Protein AF-A0A352PSL4-F1 (afdb_monomer_lite)

Foldseek 3Di:
DVVVVVVVVVVVVVVCVVVVVVVVPPDPPPDDDPVVVVVVPPPPPDQDQDDDDDPLLCVQVVPPHHRDGLLVAALVVVVVQLVPQCPNPNDHDDDPPVSSVVNSVVSNCRHNVNRD

Structure (mmCIF, N/CA/C/O backbone):
data_AF-A0A352PSL4-F1
#
_entry.id   AF-A0A352PSL4-F1
#
loop_
_atom_site.group_PDB
_atom_site.id
_atom_site.type_symbol
_atom_site.label_atom_id
_atom_site.label_alt_id
_atom_site.label_comp_id
_atom_site.label_asym_id
_atom_site.label_entity_id
_atom_site.label_seq_id
_atom_site.pdbx_PDB_ins_code
_atom_site.Cartn_x
_atom_site.Cartn_y
_atom_site.Cartn_z
_atom_site.occupancy
_atom_site.B_iso_or_equiv
_atom_site.auth_seq_id
_atom_site.auth_comp_id
_atom_site.auth_asym_id
_atom_site.auth_atom_id
_atom_site.pdbx_PDB_model_num
ATOM 1 N N . MET A 1 1 ? 84.814 -19.651 21.500 1.00 59.94 1 MET A N 1
ATOM 2 C CA . MET A 1 1 ? 84.151 -19.772 20.174 1.00 59.94 1 MET A CA 1
ATOM 3 C C . MET A 1 1 ? 82.776 -20.453 20.224 1.00 59.94 1 MET A C 1
ATOM 5 O O . MET A 1 1 ? 81.969 -20.165 19.350 1.00 59.94 1 MET A O 1
ATOM 9 N N . GLN A 1 2 ? 82.473 -21.280 21.237 1.00 58.25 2 GLN A N 1
ATOM 10 C CA . GLN A 1 2 ? 81.184 -21.980 21.393 1.00 58.25 2 GLN A CA 1
ATOM 11 C C . GLN A 1 2 ? 79.978 -21.031 21.563 1.00 58.25 2 GLN A C 1
ATOM 13 O O . GLN A 1 2 ? 79.013 -21.126 20.818 1.00 58.25 2 GLN A O 1
ATOM 18 N N . ALA A 1 3 ? 80.074 -20.046 22.465 1.00 60.44 3 ALA A N 1
ATOM 19 C CA . ALA A 1 3 ? 78.958 -19.154 22.806 1.00 60.44 3 ALA A CA 1
ATOM 20 C C . ALA A 1 3 ? 78.486 -18.260 21.645 1.00 60.44 3 ALA A C 1
ATOM 22 O O . ALA A 1 3 ? 77.298 -17.994 21.511 1.00 60.44 3 ALA A O 1
ATOM 23 N N . ARG A 1 4 ? 79.402 -17.842 20.759 1.00 64.62 4 ARG A N 1
ATOM 24 C CA . ARG A 1 4 ? 79.063 -17.055 19.562 1.00 64.62 4 ARG A CA 1
ATOM 25 C C . ARG A 1 4 ? 78.256 -17.883 18.562 1.00 64.62 4 ARG A C 1
ATOM 27 O O . ARG A 1 4 ? 77.263 -17.393 18.049 1.00 64.62 4 ARG A O 1
ATOM 34 N N . LYS A 1 5 ? 78.636 -19.150 18.346 1.00 59.97 5 LYS A N 1
ATOM 35 C CA . LYS A 1 5 ? 77.896 -20.087 17.482 1.00 59.97 5 LYS A CA 1
ATOM 36 C C . LYS A 1 5 ? 76.494 -20.361 18.037 1.00 59.97 5 LYS A C 1
ATOM 38 O O . LYS A 1 5 ? 75.535 -20.322 17.279 1.00 59.97 5 LYS A O 1
ATOM 43 N N . SER A 1 6 ? 76.371 -20.535 19.356 1.00 66.44 6 SER A N 1
ATOM 44 C CA . SER A 1 6 ? 75.073 -20.697 20.026 1.00 66.44 6 SER A CA 1
ATOM 45 C C . SER A 1 6 ? 74.176 -19.465 19.877 1.00 66.44 6 SER A C 1
ATOM 47 O O . SER A 1 6 ? 72.986 -19.610 19.617 1.00 66.44 6 SER A O 1
ATOM 49 N N . PHE A 1 7 ? 74.746 -18.260 19.974 1.00 73.69 7 PHE A N 1
ATOM 50 C CA . PHE A 1 7 ? 74.004 -17.013 19.772 1.00 73.69 7 PHE A CA 1
ATOM 51 C C . PHE A 1 7 ? 73.524 -16.852 18.323 1.00 73.69 7 PHE A C 1
ATOM 53 O O . PHE A 1 7 ? 72.371 -16.502 18.097 1.00 73.69 7 PHE A O 1
ATOM 60 N N . PHE A 1 8 ? 74.371 -17.167 17.338 1.00 75.81 8 PHE A N 1
ATOM 61 C CA . PHE A 1 8 ? 73.985 -17.122 15.923 1.00 75.81 8 PHE A CA 1
ATOM 62 C C . PHE A 1 8 ? 72.883 -18.132 15.582 1.00 75.81 8 PHE A C 1
ATOM 64 O O . PHE A 1 8 ? 71.944 -17.777 14.875 1.00 75.81 8 PHE A O 1
ATOM 71 N N . CYS A 1 9 ? 72.941 -19.355 16.122 1.00 75.44 9 CYS A N 1
ATOM 72 C CA . CYS A 1 9 ? 71.868 -20.334 15.936 1.00 75.44 9 CYS A CA 1
ATOM 73 C C . CYS A 1 9 ? 70.552 -19.866 16.570 1.00 75.44 9 CYS A C 1
ATOM 75 O O . CYS A 1 9 ? 69.507 -19.994 15.945 1.00 75.44 9 CYS A O 1
ATOM 77 N N . ALA A 1 10 ? 70.593 -19.279 17.771 1.00 77.69 10 ALA A N 1
ATOM 78 C CA . ALA A 1 10 ? 69.394 -18.756 18.422 1.00 77.69 10 ALA A CA 1
ATOM 79 C C . ALA A 1 10 ? 68.751 -17.611 17.618 1.00 77.69 10 ALA A C 1
ATOM 81 O O . ALA A 1 10 ? 67.539 -17.613 17.434 1.00 77.69 10 ALA A O 1
ATOM 82 N N . VAL A 1 11 ? 69.553 -16.684 17.080 1.00 80.56 11 VAL A N 1
ATOM 83 C CA . VAL A 1 11 ? 69.061 -15.564 16.255 1.00 80.56 11 VAL A CA 1
ATOM 84 C C . VAL A 1 11 ? 68.507 -16.041 14.909 1.00 80.56 11 VAL A C 1
ATOM 86 O O . VAL A 1 11 ? 67.495 -15.524 14.445 1.00 80.56 11 VAL A O 1
ATOM 89 N N . LEU A 1 12 ? 69.125 -17.046 14.283 1.00 80.00 12 LEU A N 1
ATOM 90 C CA . LEU A 1 12 ? 68.598 -17.632 13.048 1.00 80.00 12 LEU A CA 1
ATOM 91 C C . LEU A 1 12 ? 67.279 -18.371 13.291 1.00 80.00 12 LEU A C 1
ATOM 93 O O . LEU A 1 12 ? 66.349 -18.226 12.505 1.00 80.00 12 LEU A O 1
ATOM 97 N N . LEU A 1 13 ? 67.168 -19.118 14.391 1.00 78.50 13 LEU A N 1
ATOM 98 C CA . LEU A 1 13 ? 65.942 -19.838 14.734 1.00 78.50 13 LEU A CA 1
ATOM 99 C C . LEU A 1 13 ? 64.783 -18.888 15.056 1.00 78.50 13 LEU A C 1
ATOM 101 O O . LEU A 1 13 ? 63.661 -19.144 14.627 1.00 78.50 13 LEU A O 1
ATOM 105 N N . THR A 1 14 ? 65.038 -17.770 15.742 1.00 74.56 14 THR A N 1
ATOM 106 C CA . THR A 1 14 ? 63.999 -16.759 15.990 1.00 74.56 14 THR A CA 1
ATOM 107 C C . THR A 1 14 ? 63.623 -15.998 14.722 1.00 74.56 14 THR A C 1
ATOM 109 O O . THR A 1 14 ? 62.438 -15.788 14.484 1.00 74.56 14 THR A O 1
ATOM 112 N N . ALA A 1 15 ? 64.585 -15.647 13.863 1.00 75.25 15 ALA A N 1
ATOM 113 C CA . ALA A 1 15 ? 64.299 -15.006 12.578 1.00 75.25 15 ALA A CA 1
ATOM 114 C C . ALA A 1 15 ? 63.440 -15.902 11.668 1.00 75.25 15 ALA A C 1
ATOM 116 O O . ALA A 1 15 ? 62.485 -15.430 11.053 1.00 75.25 15 ALA A O 1
ATOM 117 N N . VAL A 1 16 ? 63.726 -17.206 11.637 1.00 75.06 16 VAL A N 1
ATOM 118 C CA . VAL A 1 16 ? 62.932 -18.194 10.896 1.00 75.06 16 VAL A CA 1
ATOM 119 C C . VAL A 1 16 ? 61.537 -18.354 11.514 1.00 75.06 16 VAL A C 1
ATOM 121 O O . VAL A 1 16 ? 60.550 -18.319 10.786 1.00 75.06 16 VAL A O 1
ATOM 124 N N . ALA A 1 17 ? 61.417 -18.427 12.844 1.00 72.31 17 ALA A N 1
ATOM 125 C CA . ALA A 1 17 ? 60.119 -18.512 13.522 1.00 72.31 17 ALA A CA 1
ATOM 126 C C . ALA A 1 17 ? 59.226 -17.272 13.308 1.00 72.31 17 ALA A C 1
ATOM 128 O O . ALA A 1 17 ? 58.005 -17.400 13.333 1.00 72.31 17 ALA A O 1
ATOM 129 N N . ILE A 1 18 ? 59.812 -16.092 13.072 1.00 71.75 18 ILE A N 1
ATOM 130 C CA . ILE A 1 18 ? 59.078 -14.851 12.767 1.00 71.75 18 ILE A CA 1
ATOM 131 C C . ILE A 1 18 ? 58.710 -14.758 11.275 1.00 71.75 18 ILE A C 1
ATOM 133 O O . ILE A 1 18 ? 57.654 -14.226 10.941 1.00 71.75 18 ILE A O 1
ATOM 137 N N . ALA A 1 19 ? 59.538 -15.293 10.371 1.00 65.44 19 ALA A N 1
ATOM 138 C CA . ALA A 1 19 ? 59.291 -15.253 8.925 1.00 65.44 19 ALA A CA 1
ATOM 139 C C . ALA A 1 19 ? 58.334 -16.350 8.417 1.00 65.44 19 ALA A C 1
ATOM 141 O O . ALA A 1 19 ? 57.706 -16.188 7.375 1.00 65.44 19 ALA A O 1
ATOM 142 N N . ILE A 1 20 ? 58.201 -17.477 9.123 1.00 63.97 20 ILE A N 1
ATOM 143 C CA . ILE A 1 20 ? 57.313 -18.574 8.699 1.00 63.97 20 ILE A CA 1
ATOM 144 C C . ILE A 1 20 ? 55.819 -18.193 8.752 1.00 63.97 20 ILE A C 1
ATOM 146 O O . ILE A 1 20 ? 55.116 -18.486 7.784 1.00 63.97 20 ILE A O 1
ATOM 150 N N . PRO A 1 21 ? 55.300 -17.521 9.803 1.00 61.38 21 PRO A N 1
ATOM 151 C CA . PRO A 1 21 ? 53.896 -17.124 9.847 1.00 61.38 21 PRO A CA 1
ATOM 152 C C . PRO A 1 21 ? 53.502 -16.224 8.672 1.00 61.38 21 PRO A C 1
ATOM 154 O O . PRO A 1 21 ? 52.454 -16.437 8.077 1.00 61.38 21 PRO A O 1
ATOM 157 N N . THR A 1 22 ? 54.347 -15.266 8.272 1.00 59.84 22 THR A N 1
ATOM 158 C CA . THR A 1 22 ? 54.020 -14.345 7.167 1.00 59.84 22 THR A CA 1
ATOM 159 C C . THR A 1 22 ? 53.928 -15.043 5.809 1.00 59.84 22 THR A C 1
ATOM 161 O O . THR A 1 22 ? 53.159 -14.597 4.964 1.00 59.84 22 THR A O 1
ATOM 164 N N . LEU A 1 23 ? 54.643 -16.155 5.606 1.00 60.25 23 LEU A N 1
ATOM 165 C CA . LEU A 1 23 ? 54.509 -16.988 4.405 1.00 60.25 23 LEU A CA 1
ATOM 166 C C . LEU A 1 23 ? 53.281 -17.909 4.457 1.00 60.25 23 LEU A C 1
ATOM 168 O O . LEU A 1 23 ? 52.692 -18.181 3.417 1.00 60.25 23 LEU A O 1
ATOM 172 N N . LEU A 1 24 ? 52.872 -18.369 5.646 1.00 59.69 24 LEU A N 1
ATOM 173 C CA . LEU A 1 24 ? 51.655 -19.177 5.816 1.00 59.69 24 LEU A CA 1
ATOM 174 C C . LEU A 1 24 ? 50.364 -18.350 5.713 1.00 59.69 24 LEU A C 1
ATOM 176 O O . LEU A 1 24 ? 49.330 -18.898 5.347 1.00 59.69 24 LEU A O 1
ATOM 180 N N . PHE A 1 25 ? 50.415 -17.046 6.003 1.00 58.09 25 PHE A N 1
ATOM 181 C CA . PHE A 1 25 ? 49.280 -16.124 5.850 1.00 58.09 25 PHE A CA 1
ATOM 182 C C . PHE A 1 25 ? 49.213 -15.444 4.471 1.00 58.09 25 PHE A C 1
ATOM 184 O O . PHE A 1 25 ? 48.432 -14.510 4.290 1.00 58.09 25 PHE A O 1
ATOM 191 N N . ALA A 1 26 ? 49.99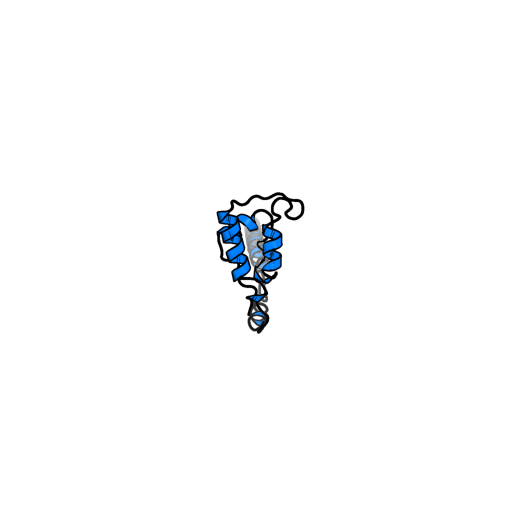5 -15.899 3.485 1.00 57.06 26 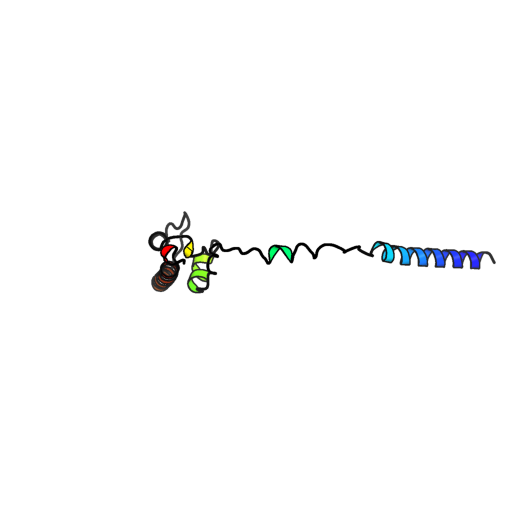ALA A N 1
ATOM 192 C CA . ALA A 1 26 ? 49.761 -15.540 2.089 1.00 57.06 26 ALA A CA 1
ATOM 193 C C . ALA A 1 26 ? 48.531 -16.310 1.577 1.00 57.06 26 ALA A C 1
ATOM 195 O O . ALA A 1 26 ? 48.645 -17.351 0.934 1.00 57.06 26 ALA A O 1
ATOM 196 N N . ASP A 1 27 ? 47.350 -15.810 1.937 1.00 59.00 27 ASP A N 1
ATOM 197 C CA . ASP A 1 27 ? 46.058 -16.330 1.504 1.00 59.00 27 ASP A CA 1
ATOM 198 C C . ASP A 1 27 ? 45.973 -16.261 -0.030 1.00 59.00 27 ASP A C 1
ATOM 200 O O . ASP A 1 27 ? 46.089 -15.190 -0.635 1.00 59.00 27 ASP A O 1
ATOM 204 N N . HIS A 1 28 ? 45.816 -17.414 -0.679 1.00 59.94 28 HIS A N 1
ATOM 205 C CA . HIS A 1 28 ? 45.580 -17.498 -2.117 1.00 59.94 28 HIS A CA 1
ATOM 206 C C . HIS A 1 28 ? 44.095 -17.212 -2.386 1.00 59.94 28 HIS A C 1
ATOM 208 O O . HIS A 1 28 ? 43.321 -18.100 -2.734 1.00 59.94 28 HIS A O 1
ATOM 214 N N . GLU A 1 29 ? 43.683 -15.955 -2.219 1.00 58.16 29 GLU A N 1
ATOM 215 C CA . GLU A 1 29 ? 42.374 -15.457 -2.661 1.00 58.16 29 GLU A CA 1
ATOM 216 C C . GLU A 1 29 ? 42.421 -15.166 -4.172 1.00 58.16 29 GLU A C 1
ATOM 218 O O . GLU A 1 29 ? 42.251 -14.038 -4.634 1.00 58.16 29 GLU A O 1
ATOM 223 N N . GLU A 1 30 ? 42.673 -16.199 -4.978 1.00 59.66 30 GLU A N 1
ATOM 224 C CA . GLU A 1 30 ? 42.493 -16.133 -6.425 1.00 59.66 30 GLU A CA 1
ATOM 225 C C . GLU A 1 30 ? 41.317 -17.028 -6.824 1.00 59.66 30 GLU A C 1
ATOM 227 O O . GLU A 1 30 ? 41.403 -18.252 -6.851 1.00 59.66 30 GLU A O 1
ATOM 232 N N . GLY A 1 31 ? 40.183 -16.397 -7.146 1.00 57.09 31 GLY A N 1
ATOM 233 C CA . GLY A 1 31 ? 39.129 -17.073 -7.906 1.00 57.09 31 GLY A CA 1
ATOM 234 C C . GLY A 1 31 ? 37.700 -16.965 -7.386 1.00 57.09 31 GLY A C 1
ATOM 235 O O . GLY A 1 31 ? 36.971 -17.947 -7.440 1.00 57.09 31 GLY A O 1
ATOM 236 N N . ARG A 1 32 ? 37.221 -15.783 -6.979 1.00 57.72 32 ARG A N 1
ATOM 237 C CA . ARG A 1 32 ? 35.767 -15.534 -6.846 1.00 57.72 32 ARG A CA 1
ATOM 238 C C . ARG A 1 3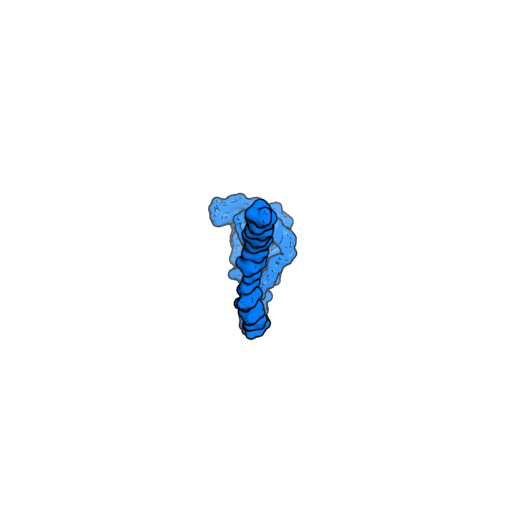2 ? 35.332 -14.190 -7.427 1.00 57.72 32 ARG A C 1
ATOM 240 O O . ARG A 1 32 ? 34.609 -13.438 -6.790 1.00 57.72 32 ARG A O 1
ATOM 247 N N . ASN A 1 33 ? 35.735 -13.879 -8.662 1.00 54.91 33 ASN A N 1
ATOM 248 C CA . ASN A 1 33 ? 35.202 -12.692 -9.355 1.00 54.91 33 ASN A CA 1
ATOM 249 C C . ASN A 1 33 ? 34.561 -12.957 -10.731 1.00 54.91 33 ASN A C 1
ATOM 251 O O . ASN A 1 33 ? 33.964 -12.062 -11.311 1.00 54.91 33 ASN A O 1
ATOM 255 N N . ARG A 1 34 ? 34.582 -14.190 -11.260 1.00 52.56 34 ARG A N 1
ATOM 256 C CA . ARG A 1 34 ? 33.918 -14.476 -12.553 1.00 52.56 34 ARG A CA 1
ATOM 257 C C . ARG A 1 34 ? 32.430 -14.816 -12.447 1.00 52.56 34 ARG A C 1
ATOM 259 O O . ARG A 1 34 ? 31.720 -14.721 -13.442 1.00 52.56 34 ARG A O 1
ATOM 266 N N . GLN A 1 35 ? 31.931 -15.185 -11.266 1.00 54.88 35 GLN A N 1
ATOM 267 C CA . GLN A 1 35 ? 30.520 -15.562 -11.114 1.00 54.88 35 GLN A CA 1
ATOM 268 C C . GLN A 1 35 ? 29.585 -14.347 -11.014 1.00 54.88 35 GLN A C 1
ATOM 270 O O . GLN A 1 35 ? 28.414 -14.451 -11.364 1.00 54.88 35 GLN A O 1
ATOM 275 N N . ARG A 1 36 ? 30.091 -13.172 -10.614 1.00 52.44 36 ARG A N 1
ATOM 276 C CA . ARG A 1 36 ? 29.256 -11.976 -10.419 1.00 52.44 36 ARG A CA 1
ATOM 277 C C . ARG A 1 36 ? 28.859 -11.284 -11.727 1.00 52.44 36 ARG A C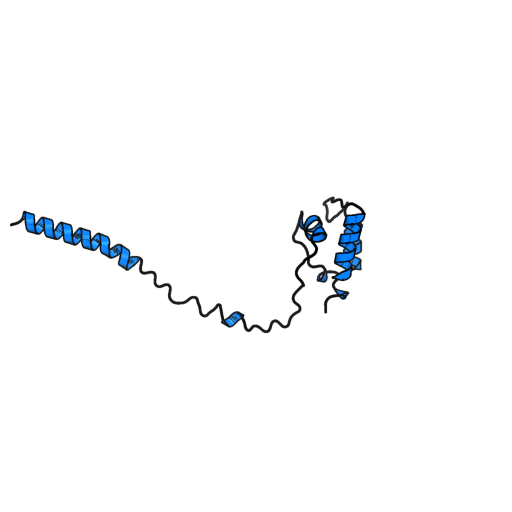 1
ATOM 279 O O . ARG A 1 36 ? 27.813 -10.647 -11.776 1.00 52.44 36 ARG A O 1
ATOM 286 N N . GLU A 1 37 ? 29.638 -11.445 -12.796 1.00 52.03 37 GLU A N 1
ATOM 287 C CA . GLU A 1 37 ? 29.353 -10.785 -14.080 1.00 52.03 37 GLU A CA 1
ATOM 288 C C . GLU A 1 37 ? 28.402 -11.582 -14.985 1.00 52.03 37 GLU A C 1
ATOM 290 O O . GLU A 1 37 ? 27.695 -10.993 -15.800 1.00 52.03 37 GLU A O 1
ATOM 295 N N . ARG A 1 38 ? 28.296 -12.909 -14.808 1.00 48.69 38 ARG A N 1
ATOM 296 C CA . ARG A 1 38 ? 27.397 -13.751 -15.623 1.00 48.69 38 ARG A CA 1
ATOM 297 C C . ARG A 1 38 ? 25.910 -13.600 -15.294 1.00 48.69 38 ARG A C 1
ATOM 299 O O . ARG A 1 38 ? 25.089 -13.913 -16.146 1.00 48.69 38 ARG A O 1
ATOM 306 N N . HIS A 1 39 ? 25.552 -13.093 -14.115 1.00 51.56 39 HIS A N 1
ATOM 307 C CA . HIS A 1 39 ? 24.147 -12.872 -13.741 1.00 51.56 39 HIS A CA 1
ATOM 308 C C . HIS A 1 39 ? 23.603 -11.494 -14.144 1.00 51.56 39 HIS A C 1
ATOM 310 O O . HIS A 1 39 ? 22.423 -11.230 -13.946 1.00 51.56 39 HIS A O 1
ATOM 316 N N . ARG A 1 40 ? 24.427 -10.609 -14.723 1.00 51.75 40 ARG A N 1
ATOM 317 C CA . ARG A 1 40 ? 23.986 -9.262 -15.126 1.00 51.75 40 ARG A CA 1
ATOM 318 C C . ARG A 1 40 ? 23.312 -9.222 -16.501 1.00 51.75 40 ARG A C 1
ATOM 320 O O . ARG A 1 40 ? 22.695 -8.223 -16.838 1.00 51.75 40 ARG A O 1
ATOM 327 N N . ASN A 1 41 ? 23.427 -10.299 -17.275 1.00 49.16 41 ASN A N 1
ATOM 328 C CA . ASN A 1 41 ? 22.770 -10.450 -18.571 1.00 49.16 41 ASN A CA 1
ATOM 329 C C . ASN A 1 41 ? 21.735 -11.579 -18.522 1.00 49.16 41 ASN A C 1
ATOM 331 O O . ASN A 1 41 ? 21.703 -12.473 -19.364 1.00 49.16 41 ASN A O 1
ATOM 335 N N . SER A 1 42 ? 20.950 -11.583 -17.450 1.00 55.62 42 SER A N 1
ATOM 336 C CA . SER A 1 42 ? 19.652 -12.227 -17.468 1.00 55.62 42 SER A CA 1
ATOM 337 C C . SER A 1 42 ? 18.665 -11.142 -17.866 1.00 55.62 42 SER A C 1
ATOM 339 O O . SER A 1 42 ? 18.318 -10.289 -17.051 1.00 55.62 42 SER A O 1
ATOM 341 N N . ASP A 1 43 ? 18.281 -11.143 -19.140 1.00 58.47 43 ASP A N 1
ATOM 342 C CA . ASP A 1 43 ? 17.054 -10.523 -19.635 1.00 58.47 43 ASP A CA 1
ATOM 343 C C . ASP A 1 43 ? 15.865 -11.131 -18.855 1.00 58.47 43 ASP A C 1
ATOM 345 O O . ASP A 1 43 ? 15.140 -12.007 -19.331 1.00 58.47 43 ASP A O 1
ATOM 349 N N . HIS A 1 44 ? 15.678 -10.713 -17.599 1.00 56.81 44 HIS A N 1
ATOM 350 C CA . HIS A 1 44 ? 14.487 -10.993 -16.808 1.00 56.81 44 HIS A CA 1
ATOM 351 C C . HIS A 1 44 ? 13.371 -10.094 -17.319 1.00 56.81 44 HIS A C 1
ATOM 353 O O . HIS A 1 44 ? 12.957 -9.127 -16.694 1.00 56.81 44 HIS A O 1
ATOM 359 N N . ARG A 1 45 ? 12.866 -10.428 -18.502 1.00 57.22 45 ARG A N 1
ATOM 360 C CA . ARG A 1 45 ? 11.619 -9.879 -19.011 1.00 57.22 45 ARG A CA 1
ATOM 361 C C . ARG A 1 45 ? 10.450 -10.568 -18.300 1.00 57.22 45 ARG A C 1
ATOM 363 O O . ARG A 1 45 ? 9.714 -11.356 -18.886 1.00 57.22 45 ARG A O 1
ATOM 370 N N . SER A 1 46 ? 10.325 -10.332 -17.002 1.00 57.25 46 SER A N 1
ATOM 371 C CA . SER A 1 46 ? 9.212 -10.778 -16.164 1.00 57.25 46 SER A CA 1
ATOM 372 C C . SER A 1 46 ? 8.892 -9.645 -15.210 1.00 57.25 46 SER A C 1
ATOM 374 O O . SER A 1 46 ? 9.808 -9.096 -14.617 1.00 57.25 46 SER A O 1
ATOM 376 N N . GLY A 1 47 ? 7.620 -9.251 -15.156 1.00 66.62 47 GLY A N 1
ATOM 377 C CA . GLY A 1 47 ? 7.160 -8.046 -14.473 1.00 66.62 47 GLY A CA 1
ATOM 378 C C . GLY A 1 47 ? 7.694 -7.941 -13.051 1.00 66.62 47 GLY A C 1
ATOM 379 O O . GLY A 1 47 ? 7.252 -8.663 -12.157 1.00 66.62 47 GLY A O 1
ATOM 380 N N . ASP A 1 48 ? 8.653 -7.040 -12.867 1.00 80.31 48 ASP A N 1
ATOM 381 C CA . ASP A 1 48 ? 9.139 -6.669 -11.551 1.00 80.31 48 ASP A CA 1
ATOM 382 C C . ASP A 1 48 ? 8.036 -5.888 -10.840 1.00 80.31 48 ASP A C 1
ATOM 384 O O . ASP A 1 48 ? 7.478 -4.932 -11.387 1.00 80.31 48 ASP A O 1
ATOM 388 N N . LEU A 1 49 ? 7.729 -6.291 -9.608 1.00 88.75 49 LEU A N 1
ATOM 389 C CA . LEU A 1 49 ? 6.814 -5.535 -8.764 1.00 88.75 49 LEU A CA 1
ATOM 390 C C . LEU A 1 49 ? 7.423 -4.164 -8.462 1.00 88.75 49 LEU A C 1
ATOM 392 O O . LEU A 1 49 ? 8.600 -4.046 -8.101 1.00 88.75 49 LEU A O 1
ATOM 396 N N . LYS A 1 50 ? 6.607 -3.119 -8.561 1.00 91.00 50 LYS A N 1
ATOM 397 C CA . LYS A 1 50 ? 7.009 -1.752 -8.254 1.00 91.00 50 LYS A CA 1
AT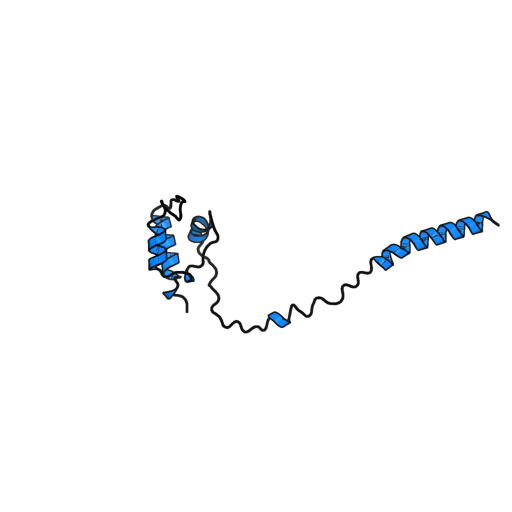OM 398 C C . LYS A 1 50 ? 7.357 -1.645 -6.767 1.00 91.00 50 LYS A C 1
ATOM 400 O O . LYS A 1 50 ? 6.613 -2.141 -5.913 1.00 91.00 50 LYS A O 1
ATOM 405 N N . PRO A 1 51 ? 8.468 -0.972 -6.417 1.00 92.31 51 PRO A N 1
ATOM 406 C CA . PRO A 1 51 ? 8.776 -0.684 -5.028 1.00 92.31 51 PRO A CA 1
ATOM 407 C C . PRO A 1 51 ? 7.644 0.102 -4.371 1.00 92.31 51 PRO A C 1
ATOM 409 O O . PRO A 1 51 ? 7.098 1.040 -4.950 1.00 92.31 51 PRO A O 1
ATOM 412 N N . VAL A 1 52 ? 7.338 -0.238 -3.123 1.00 94.94 52 VAL A N 1
ATOM 413 C CA . VAL A 1 52 ? 6.422 0.557 -2.309 1.00 94.94 52 VAL A CA 1
ATOM 414 C C . VAL A 1 52 ? 7.079 1.909 -2.021 1.00 94.94 52 VAL A C 1
ATOM 416 O O . VAL A 1 52 ? 8.203 1.960 -1.511 1.00 94.94 52 VAL A O 1
ATOM 419 N N . THR A 1 53 ? 6.398 3.014 -2.325 1.00 93.81 53 THR A N 1
ATOM 420 C CA . THR A 1 53 ? 6.929 4.382 -2.158 1.00 93.81 53 THR A CA 1
ATOM 421 C C . THR A 1 53 ? 6.097 5.262 -1.236 1.00 93.81 53 THR A C 1
ATOM 423 O O . THR A 1 53 ? 6.647 6.224 -0.709 1.00 93.81 53 THR A O 1
ATOM 426 N N . ASP A 1 54 ? 4.823 4.938 -1.010 1.00 97.44 54 ASP A N 1
ATOM 427 C CA . ASP A 1 54 ? 3.936 5.765 -0.192 1.00 97.44 54 ASP A CA 1
ATOM 428 C C . ASP A 1 54 ? 4.317 5.705 1.300 1.00 97.44 54 ASP A C 1
ATOM 430 O O . ASP A 1 54 ? 4.413 4.606 1.859 1.00 97.44 54 ASP A O 1
ATOM 434 N N . PRO A 1 55 ? 4.592 6.853 1.947 1.00 96.62 55 PRO A N 1
ATOM 435 C CA . PRO A 1 55 ? 5.060 6.880 3.327 1.00 96.62 55 PRO A CA 1
ATOM 436 C C . PRO A 1 55 ? 3.975 6.453 4.320 1.00 96.62 55 PRO A C 1
ATOM 438 O O . PRO A 1 55 ? 4.285 5.684 5.226 1.00 96.62 55 PRO A O 1
ATOM 441 N N . GLY A 1 56 ? 2.719 6.868 4.122 1.00 95.75 56 GLY A N 1
ATOM 442 C CA . GLY A 1 56 ? 1.616 6.512 5.021 1.00 95.75 56 GLY A CA 1
ATOM 443 C C . GLY A 1 56 ? 1.330 5.011 4.999 1.00 95.75 56 GLY A C 1
ATOM 444 O O . GLY A 1 56 ? 1.222 4.366 6.039 1.00 95.75 56 GLY A O 1
ATOM 445 N N . TYR A 1 57 ? 1.316 4.405 3.814 1.00 97.31 57 TYR A N 1
ATOM 446 C CA . TYR A 1 57 ? 1.200 2.960 3.668 1.00 97.31 57 TYR A CA 1
ATOM 447 C C . TYR A 1 57 ? 2.375 2.213 4.311 1.00 97.31 57 TYR A C 1
ATOM 449 O O . TYR A 1 57 ? 2.171 1.180 4.950 1.00 97.31 57 TYR A O 1
ATOM 457 N N . LYS A 1 58 ? 3.606 2.726 4.176 1.00 96.88 58 LYS A N 1
ATOM 458 C CA . LYS A 1 58 ? 4.778 2.133 4.837 1.00 96.88 58 LYS A CA 1
ATOM 459 C C . LYS A 1 58 ? 4.644 2.141 6.350 1.00 96.88 58 LYS A C 1
ATOM 461 O O . LYS A 1 58 ? 4.848 1.102 6.971 1.00 96.88 58 LYS A O 1
ATOM 466 N N . GLU A 1 59 ? 4.299 3.295 6.905 1.00 95.06 59 GLU A N 1
ATOM 467 C CA . GLU A 1 59 ? 4.169 3.511 8.341 1.00 95.06 59 GLU A CA 1
ATOM 468 C C . GLU A 1 59 ? 3.067 2.639 8.946 1.00 95.06 59 GLU A C 1
ATOM 470 O O . GLU A 1 59 ? 3.321 1.887 9.885 1.00 95.06 59 GLU A O 1
ATOM 475 N N . HIS A 1 60 ? 1.865 2.670 8.371 1.00 94.25 60 HIS A N 1
ATOM 476 C CA . HIS A 1 60 ? 0.716 1.980 8.951 1.00 94.25 60 HIS A CA 1
ATOM 477 C C . HIS A 1 60 ? 0.689 0.483 8.634 1.00 94.25 60 HIS A C 1
ATOM 479 O O . HIS A 1 60 ? 0.449 -0.334 9.519 1.00 94.25 60 HIS A O 1
ATOM 485 N N . CYS A 1 61 ? 0.955 0.088 7.386 1.00 95.31 61 CYS A N 1
ATOM 486 C CA . CYS A 1 61 ? 0.829 -1.311 6.959 1.00 95.31 61 CYS A CA 1
ATOM 487 C C . CYS A 1 61 ? 2.135 -2.112 7.085 1.00 95.31 61 CYS A C 1
ATOM 489 O O . CYS A 1 61 ? 2.144 -3.307 6.794 1.00 95.31 61 CYS A O 1
ATOM 491 N N . GLY A 1 62 ? 3.232 -1.467 7.497 1.00 93.56 62 GLY A N 1
ATOM 492 C CA . GLY A 1 62 ? 4.534 -2.096 7.751 1.00 93.56 62 GLY A CA 1
ATOM 493 C C . GLY A 1 62 ? 4.822 -2.360 9.228 1.00 93.56 62 GLY A C 1
ATOM 494 O O . GLY A 1 62 ? 5.888 -2.870 9.562 1.00 93.56 62 GLY A O 1
ATOM 495 N N . ALA A 1 63 ? 3.895 -2.007 10.121 1.00 91.31 63 ALA A N 1
ATOM 496 C CA . ALA A 1 63 ? 4.102 -2.089 11.565 1.00 91.31 63 ALA A CA 1
ATOM 497 C C . ALA A 1 63 ? 4.181 -3.535 12.094 1.00 91.31 63 ALA A C 1
ATOM 499 O O . ALA A 1 63 ? 4.860 -3.789 13.088 1.00 91.31 63 ALA A O 1
ATOM 500 N N . CYS A 1 64 ? 3.503 -4.485 11.438 1.00 92.94 64 CYS A N 1
ATOM 501 C CA . CYS A 1 64 ? 3.392 -5.872 11.915 1.00 92.94 64 CYS A CA 1
ATOM 502 C C . CYS A 1 64 ? 3.996 -6.912 10.962 1.00 92.94 64 CYS A C 1
ATOM 504 O O . CYS A 1 64 ? 4.437 -7.972 11.400 1.00 92.94 64 CYS A O 1
ATOM 506 N N . HIS A 1 65 ? 4.018 -6.636 9.661 1.00 94.75 65 HIS A N 1
ATOM 507 C CA . HIS A 1 65 ? 4.553 -7.532 8.642 1.00 94.75 65 HIS A CA 1
ATOM 508 C C . HIS A 1 65 ? 5.189 -6.723 7.513 1.00 94.75 65 HIS A C 1
ATOM 510 O O . HIS A 1 65 ? 5.107 -5.499 7.471 1.00 94.75 65 HIS A O 1
ATOM 516 N N . PHE A 1 66 ? 5.812 -7.421 6.566 1.00 94.38 66 PHE A N 1
ATOM 517 C CA . PHE A 1 66 ? 6.347 -6.795 5.364 1.00 94.38 66 PHE A CA 1
ATOM 518 C C . PHE A 1 66 ? 5.263 -6.019 4.598 1.00 94.38 66 PHE A C 1
ATOM 520 O O . PHE A 1 66 ? 4.127 -6.481 4.481 1.00 94.38 66 PHE A O 1
ATOM 527 N N . ASN A 1 67 ? 5.612 -4.859 4.040 1.00 93.94 67 ASN A N 1
ATOM 528 C CA . ASN A 1 67 ? 4.707 -4.084 3.194 1.00 93.94 67 ASN A CA 1
ATOM 529 C C . ASN A 1 67 ? 4.498 -4.790 1.855 1.00 93.94 67 ASN A C 1
ATOM 531 O O . ASN A 1 67 ? 5.320 -4.680 0.943 1.00 93.94 67 ASN A O 1
ATOM 535 N N . TYR A 1 68 ? 3.389 -5.512 1.744 1.00 96.06 68 TYR A N 1
ATOM 536 C CA . TYR A 1 68 ? 3.008 -6.192 0.515 1.00 96.06 68 TYR A CA 1
ATOM 537 C C . TYR A 1 68 ? 2.865 -5.206 -0.649 1.00 96.06 68 TYR A C 1
ATOM 539 O O . TYR A 1 68 ? 2.327 -4.111 -0.508 1.00 96.06 68 TYR A O 1
ATOM 547 N N . GLN A 1 69 ? 3.346 -5.592 -1.826 1.00 96.38 69 GLN A N 1
ATOM 548 C CA . GLN A 1 69 ? 3.220 -4.755 -3.010 1.00 96.38 69 GLN A CA 1
ATOM 549 C C . GLN A 1 69 ? 1.740 -4.654 -3.414 1.00 96.38 69 GLN A C 1
ATOM 551 O O . GLN A 1 69 ? 1.064 -5.685 -3.491 1.00 96.38 69 GLN A O 1
ATOM 556 N N . PRO A 1 70 ? 1.224 -3.446 -3.710 1.00 97.06 70 PRO A N 1
ATOM 557 C CA . PRO A 1 70 ? -0.175 -3.266 -4.101 1.00 97.06 70 PRO A CA 1
ATOM 558 C C . PRO A 1 70 ? -0.592 -4.125 -5.307 1.00 97.06 70 PRO A C 1
ATOM 560 O O . PRO A 1 70 ? -1.723 -4.605 -5.365 1.00 97.06 70 PRO A O 1
ATOM 563 N N . GLU A 1 71 ? 0.347 -4.402 -6.215 1.00 96.69 71 GLU A N 1
ATOM 564 C CA . GLU A 1 71 ? 0.151 -5.198 -7.434 1.00 96.69 71 GLU A CA 1
ATOM 565 C C . GLU A 1 71 ? -0.149 -6.685 -7.164 1.00 96.69 71 GLU A C 1
ATOM 567 O O . GLU A 1 71 ? -0.536 -7.410 -8.077 1.00 96.69 71 GLU A O 1
ATOM 572 N N . LEU A 1 72 ? -0.013 -7.157 -5.919 1.00 96.50 72 LEU A N 1
ATOM 573 C CA . LEU A 1 72 ? -0.267 -8.553 -5.549 1.00 96.50 72 LEU A CA 1
ATOM 574 C C . LEU A 1 72 ? -1.755 -8.899 -5.436 1.00 96.50 72 LEU A C 1
ATOM 576 O O . LEU A 1 72 ? -2.114 -10.076 -5.481 1.00 96.50 72 LEU A O 1
ATOM 580 N N . LEU A 1 73 ? -2.626 -7.901 -5.263 1.00 97.62 73 LEU A N 1
ATOM 581 C CA . LEU A 1 73 ? -4.063 -8.108 -5.101 1.00 97.62 73 LEU A CA 1
ATOM 582 C C . LEU A 1 73 ? -4.869 -7.073 -5.895 1.00 97.62 73 LEU A C 1
ATOM 584 O O . LEU A 1 73 ? -4.416 -5.943 -6.092 1.00 97.62 73 LEU A O 1
ATOM 588 N N . PRO A 1 74 ? -6.093 -7.424 -6.328 1.00 98.06 74 PRO A N 1
ATOM 589 C CA . PRO A 1 74 ? -6.968 -6.468 -6.983 1.00 98.06 74 PRO A CA 1
ATOM 590 C C . PRO A 1 74 ? -7.580 -5.472 -5.991 1.00 98.06 74 PRO A C 1
ATOM 592 O O . PRO A 1 74 ? -7.758 -5.801 -4.813 1.00 98.06 74 PRO A O 1
ATOM 595 N N . SER A 1 75 ? -8.008 -4.297 -6.467 1.00 98.38 75 SER A N 1
ATOM 596 C CA . SER A 1 75 ? -8.539 -3.203 -5.622 1.00 98.38 75 SER A CA 1
ATOM 597 C C . SER A 1 75 ? -9.641 -3.672 -4.669 1.00 98.38 75 SER A C 1
ATOM 599 O O . SER A 1 75 ? -9.661 -3.330 -3.488 1.00 98.38 75 SER A O 1
ATOM 601 N N . ARG A 1 76 ? -10.541 -4.541 -5.153 1.00 98.12 76 ARG A N 1
ATOM 602 C CA . ARG A 1 76 ? -11.642 -5.095 -4.345 1.00 98.12 76 ARG A CA 1
ATOM 603 C C . ARG A 1 76 ? -11.163 -5.871 -3.114 1.00 98.12 76 ARG A C 1
ATOM 605 O O . ARG A 1 76 ? -11.840 -5.859 -2.089 1.00 98.12 76 ARG A O 1
ATOM 612 N N . SER A 1 77 ? -10.030 -6.565 -3.224 1.00 98.25 77 SER A N 1
ATOM 613 C CA . SER A 1 77 ? -9.468 -7.354 -2.130 1.00 98.25 77 SER A CA 1
ATOM 614 C C . SER A 1 77 ? -8.851 -6.431 -1.088 1.00 98.25 77 SER A C 1
ATOM 616 O O . SER A 1 77 ? -9.139 -6.588 0.095 1.00 98.25 77 SER A O 1
ATOM 618 N N . TRP A 1 78 ? -8.101 -5.415 -1.524 1.00 97.75 78 TRP A N 1
ATOM 619 C CA . TRP A 1 78 ? -7.562 -4.385 -0.635 1.00 97.75 78 TRP A CA 1
ATOM 620 C C . TRP A 1 78 ? -8.655 -3.643 0.128 1.00 97.75 78 TRP A C 1
ATOM 622 O O . TRP A 1 78 ? -8.577 -3.516 1.348 1.00 97.75 78 TRP A O 1
ATOM 632 N N . LYS A 1 79 ? -9.729 -3.246 -0.563 1.00 97.75 79 LYS A N 1
ATOM 633 C CA . LYS A 1 79 ? -10.892 -2.625 0.075 1.00 97.75 79 LYS A CA 1
ATOM 634 C C . LYS A 1 79 ? -11.495 -3.511 1.163 1.00 97.75 79 LYS A C 1
ATOM 636 O O . LYS A 1 79 ? -11.816 -3.011 2.234 1.00 97.75 79 LYS A O 1
ATOM 641 N N . LYS A 1 80 ? -11.638 -4.816 0.908 1.00 97.06 80 LYS A N 1
ATOM 642 C CA . LYS A 1 80 ? -12.171 -5.759 1.902 1.00 97.06 80 LYS A CA 1
ATOM 643 C C . LYS A 1 80 ? -11.271 -5.860 3.138 1.00 97.06 80 LYS A C 1
ATOM 645 O O . LYS A 1 80 ? -11.791 -5.882 4.243 1.00 97.06 80 LYS A O 1
ATOM 650 N N . ILE A 1 81 ? -9.953 -5.886 2.951 1.00 95.94 81 ILE A N 1
ATOM 651 C CA . ILE A 1 81 ? -8.986 -5.926 4.058 1.00 95.94 81 ILE A CA 1
ATOM 652 C C . ILE A 1 81 ? -9.079 -4.649 4.905 1.00 95.94 81 ILE A C 1
ATOM 654 O O . ILE A 1 81 ? -9.139 -4.727 6.128 1.00 95.94 81 ILE A O 1
ATOM 658 N N . LEU A 1 82 ? -9.136 -3.475 4.269 1.00 95.25 82 LEU A N 1
ATOM 659 C CA . LEU A 1 82 ? -9.154 -2.199 4.987 1.00 95.25 82 LEU A CA 1
ATOM 660 C C . LEU A 1 82 ? -10.461 -1.908 5.725 1.00 95.25 82 LEU A C 1
ATOM 662 O O . LEU A 1 82 ? -10.434 -1.097 6.637 1.00 95.25 82 LEU A O 1
ATOM 666 N N . VAL A 1 83 ? -11.593 -2.522 5.367 1.00 94.62 83 VAL A N 1
ATOM 667 C CA . VAL A 1 83 ? -12.848 -2.365 6.135 1.00 94.62 83 VAL A CA 1
ATOM 668 C C . VAL A 1 83 ? -12.972 -3.349 7.302 1.00 94.62 83 VAL A C 1
ATOM 670 O O . VAL A 1 83 ? -13.973 -3.304 8.003 1.00 94.62 83 VAL A O 1
ATOM 673 N N . GLN A 1 84 ? -11.999 -4.247 7.491 1.00 92.75 84 GLN A N 1
ATOM 674 C CA . GLN A 1 84 ? -11.987 -5.264 8.551 1.00 92.75 84 GLN A CA 1
ATOM 675 C C . GLN A 1 84 ? -10.726 -5.142 9.421 1.00 92.75 84 GLN A C 1
ATOM 677 O O . GLN A 1 84 ? -10.083 -6.141 9.731 1.00 92.75 84 GLN A O 1
ATOM 682 N N . LEU A 1 85 ? -10.325 -3.918 9.779 1.00 93.06 85 LEU A N 1
ATOM 683 C CA . LEU A 1 85 ? -9.095 -3.695 10.550 1.00 93.06 85 LEU A CA 1
ATOM 684 C C . LEU A 1 85 ? -9.201 -4.169 12.010 1.00 93.06 85 LEU A C 1
ATOM 686 O O . LEU A 1 85 ? -8.188 -4.573 12.581 1.00 93.06 85 LEU A O 1
ATOM 690 N N . GLU A 1 86 ? -10.408 -4.206 12.586 1.00 93.31 86 GLU A N 1
ATOM 691 C CA . GLU A 1 86 ? -10.634 -4.815 13.906 1.00 93.31 86 GLU A CA 1
ATOM 692 C C . GLU A 1 86 ? -10.405 -6.342 13.934 1.00 93.31 86 GLU A C 1
ATOM 694 O O . GLU A 1 86 ? -10.133 -6.902 14.995 1.00 93.31 86 GLU A O 1
ATOM 699 N N . ASP A 1 87 ? -10.485 -7.011 12.778 1.00 92.69 87 ASP A N 1
ATOM 700 C CA . ASP A 1 87 ? -10.223 -8.447 12.597 1.00 92.69 87 ASP A CA 1
ATOM 701 C C . ASP A 1 87 ? -9.232 -8.667 11.443 1.00 92.69 87 ASP A C 1
ATOM 703 O O . ASP A 1 87 ? -9.476 -9.365 10.452 1.00 92.69 87 ASP A O 1
ATOM 707 N N . HIS A 1 88 ? -8.075 -8.021 11.564 1.00 94.19 88 HIS A N 1
ATOM 708 C CA . HIS A 1 88 ? -6.989 -8.093 10.602 1.00 94.19 88 HIS A CA 1
ATOM 709 C C . HIS A 1 88 ? -6.163 -9.368 10.818 1.00 94.19 88 HIS A C 1
ATOM 711 O O . HIS A 1 88 ? -5.054 -9.346 11.353 1.00 94.19 88 HIS A O 1
ATOM 717 N N . PHE A 1 89 ? -6.726 -10.507 10.406 1.00 94.56 89 PHE A N 1
ATOM 718 C CA . PHE A 1 89 ? -6.111 -11.836 10.525 1.00 94.56 89 PHE A CA 1
ATOM 719 C C . PHE A 1 89 ? -5.807 -12.236 11.980 1.00 94.56 89 PHE A C 1
ATOM 721 O O . PHE A 1 89 ? -4.738 -12.767 12.288 1.00 94.56 89 PHE A O 1
ATOM 728 N N . GLY A 1 90 ? -6.759 -11.985 12.885 1.00 92.94 90 GLY A N 1
ATOM 729 C CA . GLY A 1 90 ? -6.608 -12.266 14.314 1.00 92.94 90 GLY A CA 1
ATOM 730 C C . GLY A 1 90 ? -5.802 -11.213 15.080 1.00 92.94 90 GLY A C 1
ATOM 731 O O . GLY A 1 90 ? -5.417 -11.463 16.223 1.00 92.94 90 GLY A O 1
ATOM 732 N N . GLN A 1 91 ? -5.527 -10.056 14.471 1.00 89.25 91 GLN A N 1
ATOM 733 C CA . GLN A 1 91 ? -4.987 -8.864 15.125 1.00 89.25 91 GLN A CA 1
ATOM 734 C C . GLN A 1 91 ? -5.967 -7.702 14.959 1.00 89.25 91 GLN A C 1
ATOM 736 O O . GLN A 1 91 ? -6.621 -7.587 13.928 1.00 89.25 91 GLN A O 1
ATOM 741 N N . SER A 1 92 ? -6.046 -6.831 15.962 1.00 91.88 92 SER A N 1
ATOM 742 C CA . SER A 1 92 ? -6.799 -5.580 15.868 1.00 91.88 92 SER A CA 1
ATOM 743 C C . SER A 1 92 ? -5.823 -4.445 15.599 1.00 91.88 92 SER A C 1
ATOM 745 O O . SER A 1 92 ? -4.854 -4.274 16.341 1.00 91.88 92 SER A O 1
ATOM 747 N N . PHE A 1 93 ? -6.087 -3.663 14.563 1.00 90.31 93 PHE A N 1
ATOM 748 C CA . PHE A 1 93 ? -5.342 -2.454 14.240 1.00 90.31 93 PHE A CA 1
ATOM 749 C C . PHE A 1 93 ? -6.325 -1.326 13.944 1.00 90.31 93 PHE A C 1
ATOM 751 O O . PHE A 1 93 ? -7.416 -1.566 13.437 1.00 90.31 93 PHE A O 1
ATOM 758 N N . GLU A 1 94 ? -5.951 -0.094 14.262 1.00 89.88 94 GLU A N 1
ATOM 759 C CA . GLU A 1 94 ? -6.793 1.071 14.018 1.00 89.88 94 GLU A CA 1
ATOM 760 C C . GLU A 1 94 ? -6.061 2.067 13.125 1.00 89.88 94 GLU A C 1
ATOM 762 O O . GLU A 1 94 ? -4.864 2.315 13.264 1.00 89.88 94 GLU A O 1
ATOM 767 N N . LEU A 1 95 ? -6.823 2.643 12.205 1.00 94.06 95 LEU A N 1
ATOM 768 C CA . LEU A 1 95 ? -6.440 3.754 11.349 1.00 94.06 95 LEU A CA 1
ATOM 769 C C . LEU A 1 95 ? -7.536 4.801 11.486 1.00 94.06 95 LEU A C 1
ATOM 771 O O . LEU A 1 95 ? -8.720 4.461 11.434 1.00 94.06 95 LEU A O 1
ATOM 775 N N . ASP A 1 96 ? -7.163 6.069 11.629 1.00 95.06 96 ASP A N 1
ATOM 776 C CA . ASP A 1 96 ? -8.148 7.134 11.516 1.00 95.06 96 ASP A CA 1
ATOM 777 C C . ASP A 1 96 ? -8.721 7.179 10.086 1.00 95.06 96 ASP A C 1
ATOM 779 O O . ASP A 1 96 ? -8.152 6.651 9.124 1.00 95.06 96 ASP A O 1
ATOM 783 N N . GLN A 1 97 ? -9.881 7.814 9.944 1.00 95.25 97 GLN A N 1
ATOM 784 C CA . GLN A 1 97 ? -10.634 7.798 8.694 1.00 95.25 97 GLN A CA 1
ATOM 785 C C . GLN A 1 97 ? -9.891 8.474 7.527 1.00 95.25 97 GLN A C 1
ATOM 787 O O . GLN A 1 97 ? -10.080 8.083 6.370 1.00 95.25 97 GLN A O 1
ATOM 792 N N . GLU A 1 98 ? -9.062 9.484 7.803 1.00 96.62 98 GLU A N 1
ATOM 793 C CA . GLU A 1 98 ? -8.271 10.167 6.780 1.00 96.62 98 GLU A CA 1
ATOM 794 C C . GLU A 1 98 ? -7.152 9.249 6.283 1.00 96.62 98 GLU A C 1
ATOM 796 O O . GLU A 1 98 ? -7.040 9.013 5.074 1.00 96.62 98 GLU A O 1
ATOM 801 N N . SER A 1 99 ? -6.408 8.639 7.208 1.00 96.31 99 SER A N 1
ATOM 802 C CA . SER A 1 99 ? -5.329 7.699 6.894 1.00 96.31 99 SER A CA 1
ATOM 803 C C . SER A 1 99 ? -5.843 6.450 6.176 1.00 96.31 99 SER A C 1
ATOM 805 O O . SER A 1 99 ? -5.271 6.034 5.168 1.00 96.31 99 SER A O 1
ATOM 807 N N . GLN A 1 100 ? -6.975 5.884 6.608 1.00 96.62 100 GLN A N 1
ATOM 808 C CA . GLN A 1 100 ? -7.603 4.739 5.941 1.00 96.62 100 GLN A CA 1
ATOM 809 C C . GLN A 1 100 ? -7.978 5.068 4.487 1.00 96.62 100 GLN A C 1
ATOM 811 O O . GLN A 1 100 ? -7.756 4.257 3.584 1.00 96.62 100 GLN A O 1
ATOM 816 N N . LYS A 1 101 ? -8.519 6.268 4.238 1.00 97.12 101 LYS A N 1
ATOM 817 C CA . LYS A 1 101 ? -8.867 6.728 2.888 1.00 97.12 101 LYS A CA 1
ATOM 818 C C . LYS A 1 101 ? -7.624 6.954 2.026 1.00 97.12 101 LYS A C 1
ATOM 820 O O . LYS A 1 101 ? -7.636 6.573 0.855 1.00 97.12 101 LYS A O 1
ATOM 825 N N . ALA A 1 102 ? -6.573 7.553 2.584 1.00 97.88 102 ALA A N 1
ATOM 826 C CA . ALA A 1 102 ? -5.309 7.771 1.885 1.00 97.88 102 ALA A CA 1
ATOM 827 C C . ALA A 1 102 ? -4.653 6.438 1.488 1.00 97.88 102 ALA A C 1
ATOM 829 O O . ALA A 1 102 ? -4.323 6.233 0.318 1.00 97.88 102 ALA A O 1
ATOM 830 N N . VAL A 1 103 ? -4.566 5.496 2.432 1.00 97.69 103 VAL A N 1
ATOM 831 C CA . VAL A 1 103 ? -4.012 4.157 2.205 1.00 97.69 103 VAL A CA 1
ATOM 832 C C . VAL A 1 103 ? -4.837 3.375 1.179 1.00 97.69 103 VAL A C 1
ATOM 834 O O . VAL A 1 103 ? -4.264 2.773 0.269 1.00 97.69 103 VAL A O 1
ATOM 837 N N . LEU A 1 104 ? -6.173 3.417 1.263 1.00 97.50 104 LEU A N 1
ATOM 838 C CA . LEU A 1 104 ? -7.035 2.785 0.260 1.00 97.50 104 LEU A CA 1
ATOM 839 C C . LEU A 1 104 ? -6.777 3.366 -1.134 1.00 97.50 104 LEU A C 1
ATOM 841 O O . LEU A 1 104 ? -6.589 2.608 -2.081 1.00 97.50 104 LEU A O 1
ATOM 845 N N . GLY A 1 105 ? -6.707 4.694 -1.256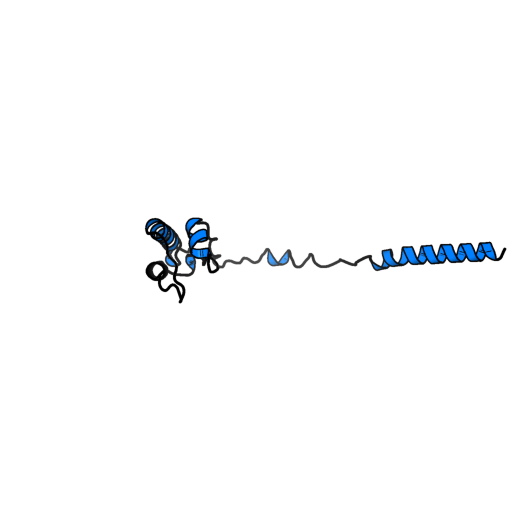 1.00 97.88 105 GLY A N 1
ATOM 846 C CA . GLY A 1 105 ? -6.432 5.357 -2.530 1.00 97.88 105 GLY A CA 1
ATOM 847 C C . GLY A 1 105 ? -5.094 4.937 -3.141 1.00 97.88 105 GLY A C 1
ATOM 848 O O . GLY A 1 105 ? -5.027 4.660 -4.339 1.00 97.88 105 GLY A O 1
ATOM 849 N N . TYR A 1 106 ? -4.044 4.822 -2.322 1.00 98.00 106 TYR A N 1
ATOM 850 C CA . TYR A 1 106 ? -2.745 4.321 -2.773 1.00 98.00 106 TYR A CA 1
ATOM 851 C C . TYR A 1 106 ? -2.824 2.873 -3.278 1.00 98.00 106 TYR A C 1
ATOM 853 O O . TYR A 1 106 ? -2.317 2.572 -4.364 1.00 98.00 106 TYR A O 1
ATOM 861 N N . LEU A 1 107 ? -3.481 1.986 -2.526 1.00 97.81 107 LEU A N 1
ATOM 862 C CA . LEU A 1 107 ? -3.618 0.575 -2.892 1.00 97.81 107 LEU A CA 1
ATOM 863 C C . LEU A 1 107 ? -4.427 0.391 -4.181 1.00 97.81 107 LEU A C 1
ATOM 865 O O . LEU A 1 107 ? -4.003 -0.358 -5.055 1.00 97.81 107 LEU A O 1
ATOM 869 N N . GLU A 1 108 ? -5.547 1.097 -4.345 1.00 97.62 108 GLU A N 1
ATOM 870 C CA . GLU A 1 108 ? -6.389 1.008 -5.549 1.00 97.62 108 GLU A CA 1
ATOM 871 C C . GLU A 1 108 ? -5.699 1.590 -6.796 1.00 97.62 108 GLU A C 1
ATOM 873 O O . GLU A 1 108 ? -5.853 1.071 -7.906 1.00 97.62 108 GLU A O 1
ATOM 878 N N . ALA A 1 109 ? -4.901 2.651 -6.631 1.00 97.06 109 ALA A N 1
ATOM 879 C CA . ALA A 1 109 ? -4.147 3.261 -7.727 1.00 97.06 109 ALA A CA 1
ATOM 880 C C . ALA A 1 109 ? -3.014 2.362 -8.255 1.00 97.06 109 ALA A C 1
ATOM 882 O O . ALA A 1 109 ? -2.601 2.516 -9.404 1.00 97.06 109 ALA A O 1
ATOM 883 N N . ASN A 1 110 ? -2.537 1.419 -7.438 1.00 97.00 110 ASN A N 1
ATOM 884 C CA . ASN A 1 110 ? -1.409 0.539 -7.749 1.00 97.00 110 ASN A CA 1
ATOM 885 C C . ASN A 1 110 ? -1.786 -0.955 -7.722 1.00 97.00 110 ASN A C 1
ATOM 887 O O . ASN A 1 110 ? -0.902 -1.806 -7.718 1.00 97.00 110 ASN A O 1
ATOM 891 N N . ALA A 1 111 ? -3.081 -1.282 -7.684 1.00 97.50 111 ALA A N 1
ATOM 892 C CA . ALA A 1 111 ? -3.575 -2.654 -7.584 1.00 97.50 111 ALA A CA 1
ATOM 893 C C . ALA A 1 111 ? -3.174 -3.531 -8.785 1.00 97.50 111 ALA A C 1
ATOM 895 O O . ALA A 1 111 ? -2.740 -3.030 -9.822 1.00 97.50 111 ALA A O 1
ATOM 896 N N . ALA A 1 112 ? -3.385 -4.845 -8.677 1.00 96.38 112 ALA A N 1
ATOM 897 C CA . ALA A 1 112 ? -3.052 -5.820 -9.722 1.00 96.38 112 ALA A CA 1
ATOM 898 C C . ALA A 1 112 ? -3.578 -5.438 -11.123 1.00 96.38 112 ALA A C 1
ATOM 900 O O . ALA A 1 112 ? -2.844 -5.503 -12.103 1.00 96.38 112 ALA A O 1
ATOM 901 N N . GLU A 1 113 ? -4.821 -4.964 -11.232 1.00 96.06 113 GLU A N 1
ATOM 902 C CA . GLU A 1 113 ? -5.426 -4.510 -12.494 1.00 96.06 113 GLU A CA 1
ATOM 903 C C . GLU A 1 113 ? -4.855 -3.184 -13.040 1.00 96.06 113 GLU A C 1
ATOM 905 O O . GLU A 1 113 ? -5.295 -2.707 -14.086 1.00 96.06 113 GLU A O 1
ATOM 910 N N . ARG A 1 114 ? -3.902 -2.567 -12.330 1.00 94.38 114 ARG A N 1
ATOM 911 C CA . ARG A 1 114 ? -3.126 -1.383 -12.739 1.00 94.38 114 ARG A CA 1
ATOM 912 C C . ARG A 1 114 ? -1.676 -1.724 -13.092 1.00 94.38 114 ARG A C 1
ATOM 914 O O . ARG A 1 114 ? -0.953 -0.844 -13.562 1.00 94.38 114 ARG A O 1
ATOM 921 N N . SER A 1 115 ? -1.245 -2.962 -12.845 1.00 81.56 115 SER A N 1
ATOM 922 C CA . SER A 1 115 ? 0.072 -3.450 -13.250 1.00 81.56 115 SER A CA 1
ATOM 923 C C . SER A 1 115 ? 0.065 -3.739 -14.756 1.00 81.56 115 SER A C 1
ATOM 925 O O . SER A 1 115 ? -0.919 -4.254 -15.290 1.00 81.56 115 SER A O 1
ATOM 927 N N . THR A 1 116 ? 1.126 -3.329 -15.449 1.00 66.81 116 THR A N 1
ATOM 928 C CA . THR A 1 116 ? 1.259 -3.345 -16.918 1.00 66.81 116 THR A CA 1
ATOM 929 C C . THR A 1 116 ? 2.451 -4.168 -17.345 1.00 66.81 116 THR A C 1
ATOM 931 O O . THR A 1 116 ? 3.527 -3.915 -16.754 1.00 66.81 116 THR A O 1
#

pLDDT: mean 81.52, std 17.07, range [48.69, 98.38]

Sequence (116 aa):
MQARKSFFCAVLLTAVAIAIPTLLFADHEEGRNRQRERHRNSDHRSGDLKPVTDPGYKEHCGACHFNYQPELLPSRSWKKILVQLEDHFGQSFELDQESQKAVLGYLEANAAERST

Radius of gyration: 32.3 Å; chains: 1; bounding box: 97×32×42 Å

Secondary structure (DSSP, 8-state):
-HHHHHHHHHHHHHHHHHHHHHHHT-------SSHHHHTTT----S-PPPPP--HHHHHHHTSSS----GGGS-HHHHHHHHT-GGGSSS------HHHHHHHHHHHHHTSGGG--